Protein AF-A0A8J2LHI8-F1 (afdb_monomer)

Secondary structure (DSSP, 8-state):
--TTPPPGGGTTS---TTTT-TT--S--EEE--SSS-GGGTT-EEEETTBSB-S----TTS-HHHHHHHTB--S--SS---SS--TT--

Structure (mmCIF, N/CA/C/O backbone):
data_AF-A0A8J2LHI8-F1
#
_entry.id   AF-A0A8J2LHI8-F1
#
loop_
_atom_site.group_PDB
_atom_site.id
_atom_site.type_symbol
_atom_site.label_atom_id
_atom_site.label_alt_id
_atom_site.label_comp_id
_atom_site.label_asym_id
_atom_site.label_entity_id
_atom_site.label_seq_id
_atom_site.pdbx_PDB_ins_code
_atom_site.Cartn_x
_atom_site.Cartn_y
_atom_site.Cartn_z
_atom_site.occupancy
_atom_site.B_iso_or_equiv
_atom_site.auth_seq_id
_atom_site.auth_comp_id
_atom_site.auth_asym_id
_atom_site.auth_atom_id
_atom_site.pdbx_PDB_model_num
ATOM 1 N N . MET A 1 1 ? 20.334 -7.045 -10.215 1.00 50.47 1 MET A N 1
ATOM 2 C CA . MET A 1 1 ? 20.785 -6.129 -11.283 1.00 50.47 1 MET A CA 1
ATOM 3 C C . MET A 1 1 ? 21.963 -6.786 -11.979 1.00 50.47 1 MET A C 1
ATOM 5 O O . MET A 1 1 ? 22.954 -7.044 -11.310 1.00 50.47 1 MET A O 1
ATOM 9 N N . ALA A 1 2 ? 21.829 -7.142 -13.256 1.00 41.16 2 ALA A N 1
ATOM 10 C CA . ALA A 1 2 ? 22.956 -7.594 -14.073 1.00 41.16 2 ALA A CA 1
ATOM 11 C C . ALA A 1 2 ? 23.531 -6.379 -14.826 1.00 41.16 2 ALA A C 1
ATOM 13 O O . ALA A 1 2 ? 22.747 -5.530 -15.259 1.00 41.16 2 ALA A O 1
ATOM 14 N N . PRO A 1 3 ? 24.859 -6.254 -14.970 1.00 52.12 3 PRO A N 1
ATOM 15 C CA . PRO A 1 3 ? 25.461 -5.118 -15.651 1.00 52.12 3 PRO A CA 1
ATOM 16 C C . PRO A 1 3 ? 25.312 -5.304 -17.170 1.00 52.12 3 PRO A C 1
ATOM 18 O O . PRO A 1 3 ? 25.848 -6.256 -17.726 1.00 52.12 3 PRO A O 1
ATOM 21 N N . GLY A 1 4 ? 24.570 -4.410 -17.835 1.00 64.81 4 GLY A N 1
ATOM 22 C CA . GLY A 1 4 ? 24.556 -4.292 -19.304 1.00 64.81 4 GLY A CA 1
ATOM 23 C C . GLY A 1 4 ? 23.259 -4.649 -20.044 1.00 64.81 4 GLY A C 1
ATOM 24 O O . GLY A 1 4 ? 23.252 -4.603 -21.269 1.00 64.81 4 GLY A O 1
ATOM 25 N N . GLY A 1 5 ? 22.165 -4.987 -19.355 1.00 68.56 5 GLY A N 1
ATOM 26 C CA . GLY A 1 5 ? 20.858 -5.201 -19.993 1.00 68.56 5 GLY A CA 1
ATOM 27 C C . GLY A 1 5 ? 20.032 -3.916 -20.079 1.00 68.56 5 GLY A C 1
ATOM 28 O O . GLY A 1 5 ? 20.026 -3.129 -19.132 1.00 68.56 5 GLY A O 1
ATOM 29 N N . ILE A 1 6 ? 19.311 -3.722 -21.189 1.00 68.19 6 ILE A N 1
ATOM 30 C CA . ILE A 1 6 ? 18.240 -2.719 -21.283 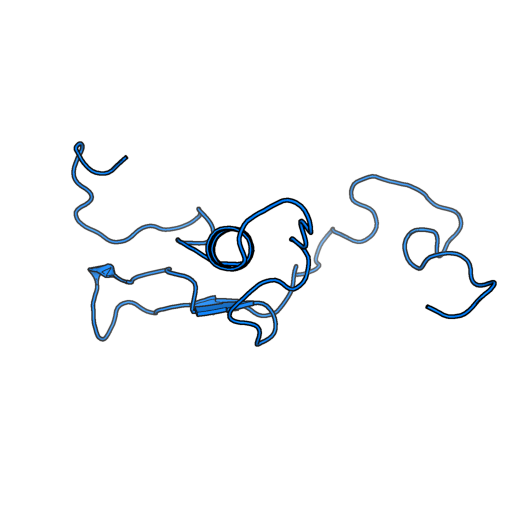1.00 68.19 6 ILE A CA 1
ATOM 31 C C . ILE A 1 6 ? 17.257 -2.975 -20.121 1.00 68.19 6 ILE A C 1
ATOM 33 O O . ILE A 1 6 ? 16.844 -4.127 -19.943 1.00 68.19 6 ILE A O 1
ATOM 37 N N . PRO A 1 7 ? 16.902 -1.958 -19.310 1.00 71.69 7 PRO A N 1
ATOM 38 C CA . PRO A 1 7 ? 15.930 -2.128 -18.233 1.00 71.69 7 PRO A CA 1
ATOM 39 C C . PRO A 1 7 ? 14.609 -2.700 -18.764 1.00 71.69 7 PRO A C 1
ATOM 41 O O . PRO A 1 7 ? 14.201 -2.387 -19.884 1.00 71.69 7 PRO A O 1
ATOM 44 N N . ALA A 1 8 ? 13.943 -3.553 -17.979 1.00 70.56 8 ALA A N 1
ATOM 45 C CA . ALA A 1 8 ? 12.736 -4.270 -18.408 1.00 70.56 8 ALA A CA 1
ATOM 46 C C . ALA A 1 8 ? 11.620 -3.321 -18.892 1.00 70.56 8 ALA A C 1
ATOM 48 O O . ALA A 1 8 ? 10.787 -3.690 -19.719 1.00 70.56 8 ALA A O 1
ATOM 49 N N . GLU A 1 9 ? 11.639 -2.081 -18.409 1.00 70.25 9 GLU A N 1
ATOM 50 C CA . GLU A 1 9 ? 10.713 -1.009 -18.760 1.00 70.25 9 GLU A CA 1
ATOM 51 C C . GLU A 1 9 ? 10.844 -0.539 -20.220 1.00 70.25 9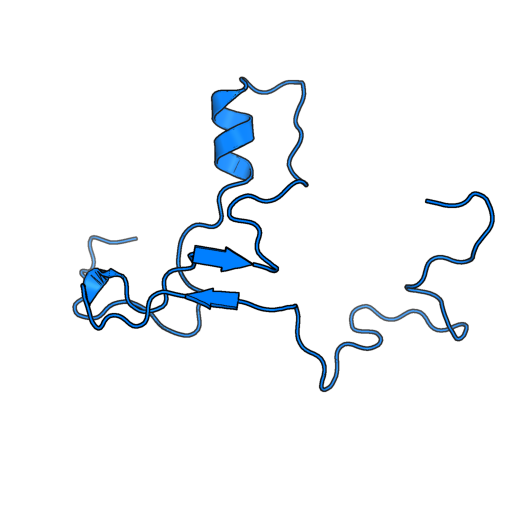 GLU A C 1
ATOM 53 O O . GLU A 1 9 ? 9.887 0.014 -20.763 1.00 70.25 9 GLU A O 1
ATOM 58 N N . PHE A 1 10 ? 11.995 -0.779 -20.857 1.00 70.00 10 PHE A N 1
ATOM 59 C CA . PHE A 1 10 ? 12.297 -0.401 -22.244 1.00 70.00 10 PHE A CA 1
ATOM 60 C C . PHE A 1 10 ? 12.314 -1.602 -23.202 1.00 70.00 10 PHE A C 1
ATOM 62 O O . PHE A 1 10 ? 12.767 -1.487 -24.342 1.00 70.00 10 PHE A O 1
ATOM 69 N N . VAL A 1 11 ? 11.833 -2.770 -22.764 1.00 69.25 11 VAL A N 1
ATOM 70 C CA . VAL A 1 11 ? 11.668 -3.932 -23.647 1.00 69.25 11 VAL A CA 1
ATOM 71 C C . VAL A 1 11 ? 10.677 -3.570 -24.761 1.00 69.25 11 VAL A C 1
ATOM 73 O O . VAL A 1 11 ? 9.535 -3.205 -24.484 1.00 69.25 11 VAL A O 1
ATOM 76 N N . GLY A 1 12 ? 11.120 -3.670 -26.019 1.00 73.44 12 GLY A N 1
ATOM 77 C CA . GLY A 1 12 ? 10.319 -3.333 -27.204 1.00 73.44 12 GLY A CA 1
ATOM 78 C C . GLY A 1 12 ? 10.459 -1.888 -27.703 1.00 73.44 12 GLY A C 1
ATOM 79 O O . GLY A 1 12 ? 9.515 -1.377 -28.302 1.00 73.44 12 GLY A O 1
ATOM 80 N N . ASP A 1 13 ? 11.587 -1.220 -27.425 1.00 77.50 13 ASP A N 1
ATOM 81 C CA . ASP A 1 13 ? 11.949 0.129 -27.913 1.00 77.50 13 ASP A CA 1
ATOM 82 C C . ASP A 1 13 ? 10.901 1.225 -27.632 1.00 77.50 13 ASP A C 1
ATOM 84 O O . ASP A 1 13 ? 10.880 2.279 -28.267 1.00 77.50 13 ASP A O 1
ATOM 88 N N . THR A 1 14 ? 10.015 0.988 -26.662 1.00 78.81 14 THR A N 1
ATOM 89 C CA . THR A 1 14 ? 8.875 1.859 -26.365 1.00 78.81 14 THR A CA 1
ATOM 90 C C . THR A 1 14 ? 8.953 2.369 -24.933 1.00 78.81 14 THR A C 1
ATOM 92 O O . THR A 1 14 ? 9.079 1.591 -23.989 1.00 78.81 14 THR A O 1
ATOM 95 N N . PHE A 1 15 ? 8.811 3.684 -24.764 1.00 84.50 15 PHE A N 1
ATOM 96 C CA . PHE A 1 15 ? 8.663 4.335 -23.465 1.00 84.50 15 PHE A CA 1
ATOM 97 C C . PHE A 1 15 ? 7.262 4.939 -23.334 1.00 84.50 15 PHE A C 1
ATOM 99 O O . PHE A 1 15 ? 6.820 5.698 -24.195 1.00 84.50 15 PHE A O 1
ATOM 106 N N . ALA A 1 16 ? 6.576 4.631 -22.233 1.00 85.50 16 ALA A N 1
ATOM 107 C CA . ALA A 1 16 ? 5.328 5.279 -21.844 1.00 85.50 16 ALA A CA 1
ATOM 108 C C . ALA A 1 16 ? 5.122 5.164 -20.328 1.00 85.50 16 ALA A C 1
ATOM 110 O O . ALA A 1 16 ? 5.469 4.145 -19.733 1.00 85.50 16 ALA A O 1
ATOM 111 N N . PHE A 1 17 ? 4.480 6.162 -19.711 1.00 87.56 17 PHE A N 1
ATOM 112 C CA . PHE A 1 17 ? 4.216 6.166 -18.263 1.00 87.56 17 PHE A CA 1
ATOM 113 C C . PHE A 1 17 ? 3.433 4.939 -17.774 1.00 87.56 17 PHE A C 1
ATOM 115 O O . PHE A 1 17 ? 3.660 4.459 -16.668 1.00 87.56 17 PHE A O 1
ATOM 122 N N . LEU A 1 18 ? 2.522 4.422 -18.602 1.00 89.50 18 LEU A N 1
ATOM 123 C CA . LEU A 1 18 ? 1.676 3.267 -18.291 1.00 89.50 18 LEU A CA 1
ATOM 124 C C . LEU A 1 18 ? 1.960 2.078 -19.221 1.00 89.50 18 LEU A C 1
ATOM 126 O O . LEU A 1 18 ? 1.062 1.274 -19.486 1.00 89.50 18 LEU A O 1
ATOM 130 N N . ASN A 1 19 ? 3.193 1.963 -19.731 1.00 86.25 19 ASN A N 1
ATOM 131 C CA . ASN A 1 19 ? 3.572 0.837 -20.582 1.00 86.25 19 ASN A CA 1
ATOM 132 C C . ASN A 1 19 ? 3.247 -0.498 -19.883 1.00 86.25 19 ASN A C 1
ATOM 134 O O . ASN A 1 19 ? 3.533 -0.672 -18.696 1.00 86.25 19 ASN A O 1
ATOM 138 N N . GLN A 1 20 ? 2.618 -1.422 -20.614 1.00 87.19 20 GLN A N 1
ATOM 139 C CA . GLN A 1 20 ? 2.234 -2.761 -20.134 1.00 87.19 20 GLN A CA 1
ATOM 140 C C . GLN A 1 20 ? 1.304 -2.791 -18.895 1.00 87.19 20 GLN A C 1
ATOM 142 O O . GLN A 1 20 ? 1.202 -3.810 -18.208 1.00 87.19 20 GLN A O 1
ATOM 147 N N . LYS A 1 21 ? 0.598 -1.694 -18.585 1.00 90.69 21 LYS A N 1
ATOM 148 C CA . LYS A 1 21 ? -0.346 -1.645 -17.449 1.00 90.69 21 LYS A CA 1
ATOM 149 C C . LYS A 1 21 ? -1.776 -2.067 -17.794 1.00 90.69 21 LYS A C 1
ATOM 151 O O . LYS A 1 21 ? -2.538 -2.410 -16.898 1.00 90.69 21 LYS A O 1
ATOM 156 N N . ASN A 1 22 ? -2.164 -2.037 -19.070 1.00 93.62 22 ASN A N 1
ATOM 157 C CA . ASN A 1 22 ? -3.527 -2.393 -19.464 1.00 93.62 22 ASN A CA 1
ATOM 158 C C . ASN A 1 22 ? -3.783 -3.898 -19.275 1.00 93.62 22 ASN A C 1
ATOM 160 O O . ASN A 1 22 ? -3.025 -4.717 -19.788 1.00 93.62 22 ASN A O 1
ATOM 164 N N . GLY A 1 23 ? -4.854 -4.253 -18.559 1.00 95.38 23 GLY A N 1
ATOM 165 C CA . GLY A 1 23 ? -5.229 -5.647 -18.303 1.00 95.38 23 GLY A CA 1
ATOM 166 C C . GLY A 1 23 ? -4.273 -6.415 -17.382 1.00 95.38 23 GLY A C 1
ATOM 167 O O . GLY A 1 23 ? -4.368 -7.639 -17.311 1.00 95.38 23 GLY A O 1
ATOM 168 N N . THR A 1 24 ? -3.357 -5.735 -16.683 1.00 93.44 24 THR A N 1
ATOM 169 C CA . THR A 1 24 ? -2.419 -6.361 -15.740 1.00 93.44 24 THR A CA 1
ATOM 170 C C . THR A 1 24 ? -2.731 -5.978 -14.294 1.00 93.44 24 THR A C 1
ATOM 172 O O . THR A 1 24 ? -3.372 -4.966 -14.014 1.00 93.44 24 THR A O 1
ATOM 175 N N . SER A 1 25 ? -2.296 -6.812 -13.347 1.00 92.94 25 SER A N 1
ATOM 176 C CA . SER A 1 25 ? -2.442 -6.559 -11.909 1.00 92.94 25 SER A CA 1
ATOM 177 C C . SER A 1 25 ? -1.142 -6.039 -11.297 1.00 92.94 25 SER A C 1
ATOM 179 O O . SER A 1 25 ? -0.058 -6.467 -11.689 1.00 92.94 25 SER A O 1
ATOM 181 N N . SER A 1 26 ? -1.238 -5.207 -10.259 1.00 90.31 26 SER A N 1
ATOM 182 C CA . SER A 1 26 ? -0.087 -4.694 -9.498 1.00 90.31 26 SER A CA 1
ATOM 183 C C . SER A 1 26 ? 0.556 -5.713 -8.541 1.00 90.31 26 SER A C 1
ATOM 185 O O . SER A 1 26 ? 1.578 -5.413 -7.925 1.00 90.31 26 SER A O 1
ATOM 187 N N . GLY A 1 27 ? -0.025 -6.906 -8.396 1.00 91.88 27 G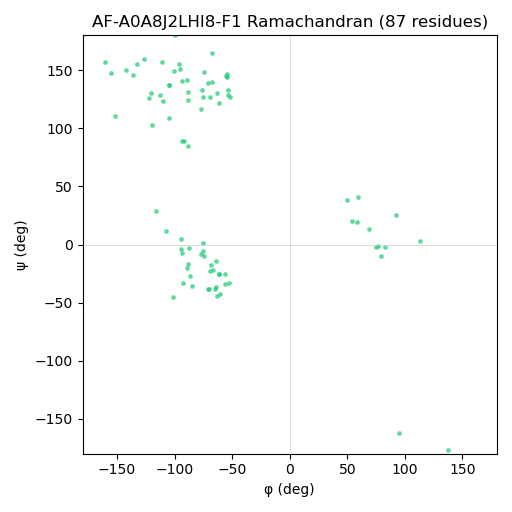LY A N 1
ATOM 188 C CA . GLY A 1 27 ? 0.460 -7.969 -7.517 1.00 91.88 27 GLY A CA 1
ATOM 189 C C . GLY A 1 27 ? -0.664 -8.651 -6.742 1.00 91.88 27 GLY A C 1
ATOM 190 O O . GLY A 1 27 ? -1.843 -8.343 -6.925 1.00 91.88 27 GLY A O 1
ATOM 191 N N . ALA A 1 28 ? -0.285 -9.580 -5.867 1.00 96.12 28 ALA A N 1
ATOM 192 C CA . ALA A 1 28 ? -1.210 -10.290 -4.994 1.00 96.12 28 ALA A CA 1
ATOM 193 C C . ALA A 1 28 ? -1.411 -9.522 -3.683 1.00 96.12 28 ALA A C 1
ATOM 195 O O . ALA A 1 28 ? -0.455 -9.258 -2.950 1.00 96.12 28 ALA A O 1
ATOM 196 N N . TRP A 1 29 ? -2.664 -9.213 -3.367 1.00 95.69 29 TRP A N 1
ATOM 197 C CA . TRP A 1 29 ? -3.046 -8.537 -2.132 1.00 95.69 29 TRP A CA 1
ATOM 198 C C . TRP A 1 29 ? -3.682 -9.527 -1.165 1.00 95.69 29 TRP A C 1
ATOM 200 O O . TRP A 1 29 ? -4.521 -10.343 -1.552 1.00 95.69 29 TRP A O 1
ATOM 210 N N . LYS A 1 30 ? -3.308 -9.434 0.111 1.00 97.31 30 LYS A N 1
ATOM 211 C CA . LYS A 1 30 ? -4.036 -10.073 1.206 1.00 97.31 30 LYS A CA 1
ATOM 212 C C . LYS A 1 30 ? -4.704 -8.979 2.023 1.00 97.31 30 LYS A C 1
ATOM 214 O O . LYS A 1 30 ? -4.018 -8.094 2.527 1.00 97.31 30 LYS A O 1
ATOM 219 N N . ILE A 1 31 ? -6.021 -9.066 2.166 1.00 96.69 31 ILE A N 1
ATOM 220 C CA . ILE A 1 31 ? -6.834 -8.097 2.904 1.00 96.69 31 ILE A CA 1
ATOM 221 C C . ILE A 1 31 ? -7.697 -8.794 3.952 1.00 96.69 31 ILE A C 1
ATOM 223 O O . ILE A 1 31 ? -7.971 -9.995 3.860 1.00 96.69 31 ILE A O 1
ATOM 227 N N . HIS A 1 32 ? -8.143 -8.031 4.941 1.00 97.38 32 HIS A N 1
ATOM 228 C CA . HIS A 1 32 ? -9.146 -8.476 5.897 1.00 97.38 32 HIS A CA 1
ATOM 229 C C . HIS A 1 32 ? -10.543 -8.486 5.262 1.00 97.38 32 HIS A C 1
ATOM 231 O O . HIS A 1 32 ? -11.021 -7.477 4.746 1.00 97.38 32 HIS A O 1
ATOM 237 N N . SER A 1 33 ? -11.229 -9.630 5.347 1.00 96.44 33 SER A N 1
ATOM 238 C CA . SER A 1 33 ? -12.593 -9.805 4.826 1.00 96.44 33 SER A CA 1
ATOM 239 C C . SER A 1 33 ? -13.685 -9.197 5.711 1.00 96.44 33 SER A C 1
ATOM 241 O O . SER A 1 33 ? -14.847 -9.201 5.325 1.00 96.44 33 SER A O 1
ATOM 243 N N . GLY A 1 34 ? -13.345 -8.731 6.916 1.00 96.12 34 GLY A N 1
ATOM 244 C CA . GLY A 1 34 ? -14.303 -8.179 7.876 1.00 96.12 34 GLY A CA 1
ATOM 245 C C . GLY A 1 34 ? -15.160 -9.209 8.626 1.00 96.12 34 GLY A C 1
ATOM 246 O O . GLY A 1 34 ? -15.933 -8.817 9.490 1.00 96.12 34 GLY A O 1
ATOM 247 N N . VAL A 1 35 ? -15.019 -10.515 8.350 1.00 97.25 35 VAL A N 1
ATOM 248 C CA . VAL A 1 35 ? -15.838 -11.577 8.983 1.00 97.25 35 VAL A CA 1
ATOM 249 C C . VAL A 1 35 ? -15.595 -11.687 10.492 1.00 97.25 35 VAL A C 1
ATOM 251 O O . VAL A 1 35 ? -16.527 -11.930 11.249 1.00 97.25 35 VAL A O 1
ATOM 254 N N . GLN A 1 36 ? -14.344 -11.531 10.928 1.00 96.38 36 GLN A N 1
ATOM 255 C CA . GLN A 1 36 ? -13.975 -11.593 12.350 1.00 96.38 36 GLN A CA 1
ATOM 256 C C . GLN A 1 36 ? -14.160 -10.246 13.051 1.00 96.38 36 GLN A C 1
ATOM 258 O O . GLN A 1 36 ? -14.526 -10.201 14.219 1.00 96.38 36 GLN A O 1
ATOM 263 N N . ASP A 1 37 ? -13.894 -9.160 12.329 1.00 95.44 37 ASP A N 1
ATOM 264 C CA . ASP A 1 37 ? -14.015 -7.795 12.818 1.00 95.44 37 ASP A CA 1
ATOM 265 C C . ASP A 1 37 ? -14.333 -6.873 11.641 1.00 95.44 37 ASP A C 1
ATOM 267 O O . ASP A 1 37 ? -13.481 -6.619 10.780 1.00 95.44 37 ASP A O 1
ATOM 271 N N . SER A 1 38 ? -15.556 -6.347 11.616 1.00 95.06 38 SER A N 1
ATOM 272 C CA . SER A 1 38 ? -16.015 -5.443 10.564 1.00 95.06 38 SER A CA 1
ATOM 273 C C . SER A 1 38 ? -15.202 -4.149 10.498 1.00 95.06 38 SER A C 1
ATOM 275 O O . SER A 1 38 ? -15.106 -3.560 9.423 1.00 95.06 38 SER A O 1
ATOM 277 N N . SER A 1 39 ? -14.577 -3.717 11.600 1.00 93.69 39 SER A N 1
ATOM 278 C CA . SER A 1 39 ? -13.742 -2.507 11.636 1.00 93.69 39 SER A CA 1
ATOM 279 C C . SER A 1 39 ? -12.445 -2.645 10.820 1.00 93.69 39 SER A C 1
ATOM 281 O O . SER A 1 39 ? -11.843 -1.642 10.424 1.00 93.69 39 SER A O 1
ATOM 283 N N . SER A 1 40 ? -12.053 -3.886 10.508 1.00 95.31 40 SER A N 1
ATOM 284 C CA . SER A 1 40 ? -10.876 -4.218 9.702 1.00 95.31 40 SER A CA 1
ATOM 285 C C . SER A 1 40 ? -11.178 -4.425 8.215 1.00 95.31 40 SER A C 1
ATOM 287 O O . SER A 1 40 ? -10.255 -4.645 7.438 1.00 95.31 40 SER A O 1
ATOM 289 N N . LEU A 1 41 ? -12.445 -4.365 7.789 1.00 95.88 41 LEU A N 1
ATOM 290 C CA . LEU A 1 41 ? -12.840 -4.666 6.410 1.00 95.88 41 LEU A CA 1
ATOM 291 C C . LEU A 1 41 ? -12.005 -3.876 5.383 1.00 95.88 41 LEU A C 1
ATOM 293 O O . LEU A 1 41 ? -11.917 -2.650 5.446 1.00 95.88 41 LEU A O 1
ATOM 297 N N . GLY A 1 42 ? -11.406 -4.593 4.430 1.00 95.06 42 GLY A N 1
ATOM 298 C CA . GLY A 1 42 ? -10.601 -4.004 3.359 1.00 95.06 42 GLY A CA 1
ATOM 299 C C . GLY A 1 42 ? -9.215 -3.521 3.784 1.00 95.06 42 GLY A C 1
ATOM 300 O O . GLY A 1 42 ? -8.456 -3.071 2.929 1.00 95.06 42 GLY A O 1
ATOM 301 N N . GLN A 1 43 ? -8.851 -3.625 5.067 1.00 96.00 43 GLN A N 1
ATOM 302 C CA . GLN A 1 43 ? -7.507 -3.281 5.519 1.00 96.00 43 GLN A CA 1
ATOM 303 C C . GLN A 1 43 ? -6.479 -4.270 4.975 1.00 96.00 43 GLN A C 1
ATOM 305 O O . GLN A 1 43 ? -6.700 -5.487 4.925 1.00 96.00 43 GLN A O 1
ATOM 310 N N . MET A 1 44 ? -5.338 -3.725 4.581 1.00 96.06 44 MET A N 1
ATOM 311 C CA . MET A 1 44 ? -4.246 -4.462 3.980 1.00 96.06 44 MET A CA 1
ATOM 312 C C . MET A 1 44 ? -3.466 -5.265 5.022 1.00 96.06 44 MET A C 1
ATOM 314 O O . MET A 1 44 ? -3.075 -4.755 6.066 1.00 96.06 44 MET A O 1
ATOM 318 N N . VAL A 1 45 ? -3.210 -6.535 4.711 1.00 96.50 45 VAL A N 1
ATOM 319 C CA . VAL A 1 45 ? -2.370 -7.432 5.520 1.00 96.50 45 VAL A CA 1
ATOM 320 C C . VAL A 1 45 ? -0.986 -7.563 4.904 1.00 96.50 45 VAL A C 1
ATOM 322 O O . VAL A 1 45 ? 0.019 -7.544 5.614 1.00 96.50 45 VAL A O 1
ATOM 325 N N . SER A 1 46 ? -0.930 -7.762 3.587 1.00 96.94 46 SER A N 1
ATOM 326 C CA . SER A 1 46 ? 0.321 -7.843 2.843 1.00 96.94 46 SER A CA 1
ATOM 327 C C . SER A 1 46 ? 0.120 -7.602 1.351 1.00 96.94 46 SER A C 1
ATOM 329 O O . SER A 1 46 ? -0.959 -7.837 0.799 1.00 96.94 46 SER A O 1
ATOM 331 N N . TRP A 1 47 ? 1.203 -7.192 0.698 1.00 96.69 47 TRP A N 1
ATOM 332 C CA . TRP A 1 47 ? 1.317 -7.082 -0.752 1.00 96.69 47 TRP A CA 1
ATOM 333 C C . TRP A 1 47 ? 2.480 -7.943 -1.233 1.00 96.69 47 TRP A C 1
ATOM 335 O O . TRP A 1 47 ? 3.589 -7.844 -0.707 1.00 96.69 47 TRP A O 1
ATOM 345 N N . ASN A 1 48 ? 2.224 -8.841 -2.185 1.00 96.00 48 ASN A N 1
ATOM 346 C CA . ASN A 1 48 ? 3.193 -9.835 -2.660 1.00 96.00 48 ASN A CA 1
ATOM 347 C C . ASN A 1 48 ? 3.863 -10.615 -1.507 1.00 96.00 48 ASN A C 1
ATOM 349 O O . ASN A 1 48 ? 5.058 -10.893 -1.528 1.00 96.00 48 ASN A O 1
ATOM 353 N N . GLY A 1 49 ? 3.090 -10.933 -0.461 1.00 96.56 49 GLY A N 1
ATOM 354 C CA . GLY A 1 49 ? 3.572 -11.62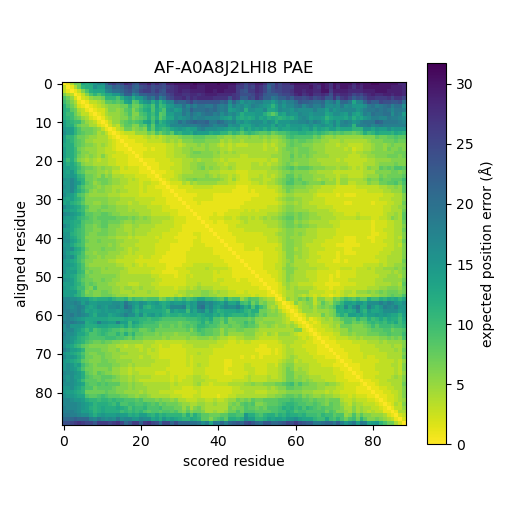9 0.738 1.00 96.56 49 GLY A CA 1
ATOM 355 C C . GLY A 1 49 ? 4.312 -10.750 1.757 1.00 96.56 49 GLY A C 1
ATOM 356 O O . GLY A 1 49 ? 4.521 -11.193 2.885 1.00 96.56 49 GLY A O 1
ATOM 357 N N . MET A 1 50 ? 4.640 -9.501 1.420 1.00 96.19 50 MET A N 1
ATOM 358 C CA . MET A 1 50 ? 5.353 -8.570 2.297 1.00 96.19 50 MET A CA 1
ATOM 359 C C . MET A 1 50 ? 4.383 -7.770 3.170 1.00 96.19 50 MET A C 1
ATOM 361 O O . MET A 1 50 ? 3.408 -7.208 2.672 1.00 96.19 50 MET A O 1
ATOM 365 N N . LYS A 1 51 ? 4.656 -7.708 4.477 1.00 95.31 51 LYS A N 1
ATOM 366 C CA . LYS A 1 51 ? 3.909 -6.869 5.436 1.00 95.31 51 LYS A CA 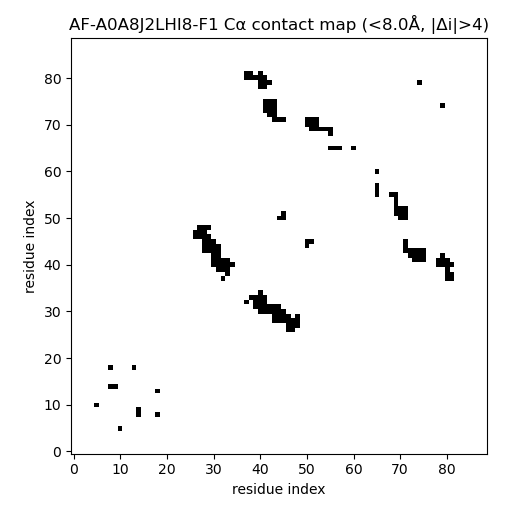1
ATOM 367 C C . LYS A 1 51 ? 4.474 -5.449 5.558 1.00 95.31 51 LYS A C 1
ATOM 369 O O . LYS A 1 51 ? 3.806 -4.563 6.078 1.00 95.31 51 LYS A O 1
ATOM 374 N N . GLU A 1 52 ? 5.704 -5.255 5.096 1.00 93.56 52 GLU A N 1
ATOM 375 C CA . GLU A 1 52 ? 6.415 -3.981 5.075 1.00 93.56 52 GLU A CA 1
ATOM 376 C C . GLU A 1 52 ? 7.098 -3.824 3.719 1.00 93.56 52 GLU A C 1
ATOM 378 O O . GLU A 1 52 ? 7.537 -4.806 3.117 1.00 93.56 52 GLU A O 1
ATOM 383 N N . LEU A 1 53 ? 7.172 -2.594 3.229 1.00 93.00 53 LEU A N 1
ATOM 384 C CA . LEU A 1 53 ? 7.876 -2.261 2.003 1.00 93.00 53 LEU A CA 1
ATOM 385 C C . LEU A 1 53 ? 9.397 -2.288 2.235 1.00 93.00 53 LEU A C 1
ATOM 387 O O . LEU A 1 53 ? 9.861 -1.964 3.323 1.00 93.00 53 LEU A O 1
ATOM 391 N N . PRO A 1 54 ? 10.201 -2.642 1.223 1.00 90.25 54 PRO A N 1
ATOM 392 C CA . PRO A 1 54 ? 11.658 -2.621 1.339 1.00 90.25 54 PRO A CA 1
ATOM 393 C C . PRO A 1 54 ? 12.287 -1.315 0.822 1.00 90.25 54 PRO A C 1
ATOM 395 O O . PRO A 1 54 ? 13.506 -1.226 0.708 1.00 90.25 54 PRO A O 1
ATOM 398 N N . PHE A 1 55 ? 11.477 -0.326 0.431 1.00 89.31 55 PHE A N 1
ATOM 399 C CA . PHE A 1 55 ? 11.936 0.790 -0.403 1.00 89.31 55 PHE A CA 1
ATOM 400 C C . PHE A 1 55 ? 12.387 2.012 0.392 1.00 89.31 55 PHE A C 1
ATOM 402 O O . PHE A 1 55 ? 13.291 2.727 -0.039 1.00 89.31 55 PHE A O 1
ATOM 409 N N . TRP A 1 56 ? 11.764 2.281 1.539 1.00 86.88 56 TRP A N 1
ATOM 410 C CA . TRP A 1 56 ? 12.012 3.514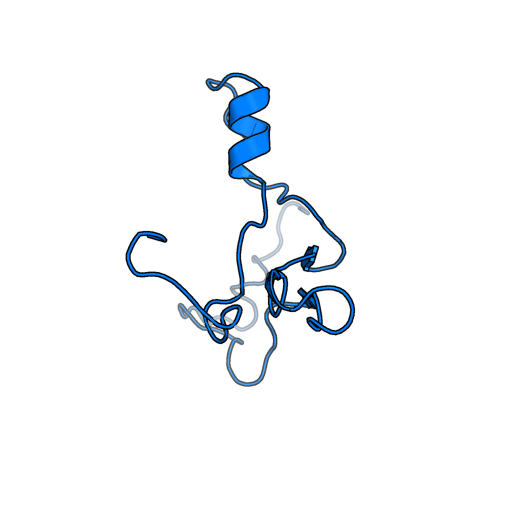 2.274 1.00 86.88 56 TRP A CA 1
ATOM 411 C C . TRP A 1 56 ? 13.183 3.318 3.226 1.00 86.88 56 TRP A C 1
ATOM 413 O O . TRP A 1 56 ? 13.029 2.999 4.406 1.00 86.88 56 TRP A O 1
ATOM 423 N N . THR A 1 5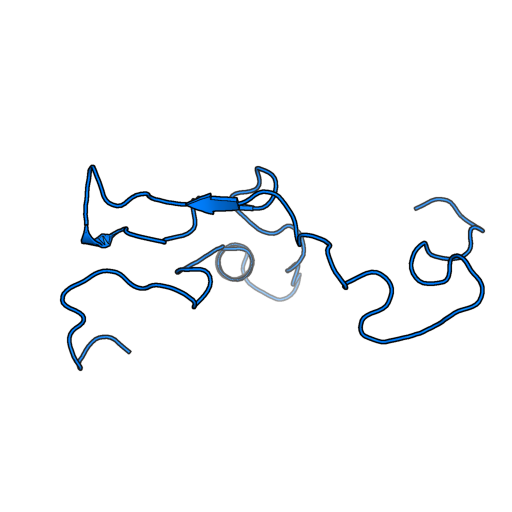7 ? 14.384 3.493 2.688 1.00 81.31 57 THR A N 1
ATOM 424 C CA . THR A 1 57 ? 15.619 3.544 3.464 1.00 81.31 57 THR A CA 1
ATOM 425 C C . THR A 1 57 ? 16.083 4.986 3.552 1.00 81.31 57 THR A C 1
ATOM 427 O O . THR A 1 57 ? 16.535 5.555 2.562 1.00 81.31 57 THR A O 1
ATOM 430 N N . ASN A 1 58 ? 15.976 5.590 4.733 1.00 75.19 58 ASN A N 1
ATOM 431 C CA . ASN A 1 58 ? 16.566 6.895 4.992 1.00 75.19 58 ASN A CA 1
ATOM 432 C C . ASN A 1 58 ? 17.578 6.753 6.126 1.00 75.19 58 ASN A C 1
ATOM 434 O O . ASN A 1 58 ? 17.202 6.666 7.291 1.00 75.19 58 ASN A O 1
ATOM 438 N N . SER A 1 59 ? 18.861 6.732 5.766 1.00 71.25 59 SER A N 1
ATOM 439 C CA . SER A 1 59 ? 19.978 6.604 6.709 1.00 71.25 59 SER A CA 1
ATOM 440 C C . SER A 1 59 ? 20.105 7.785 7.673 1.00 71.25 59 SER A C 1
ATOM 442 O O . SER A 1 59 ? 20.843 7.695 8.649 1.00 71.25 59 SER A O 1
ATOM 444 N N . SER A 1 60 ? 19.421 8.896 7.399 1.00 79.75 60 SER A N 1
ATOM 445 C CA . SER A 1 60 ? 19.403 10.088 8.246 1.00 79.75 60 SER A CA 1
ATOM 446 C C . SER A 1 60 ? 18.226 10.111 9.227 1.00 79.75 60 SER A C 1
ATOM 448 O O . SER A 1 60 ? 18.176 11.000 10.074 1.00 79.75 60 SER A O 1
ATOM 450 N N . LEU A 1 61 ? 17.280 9.165 9.136 1.00 77.12 61 LEU A N 1
ATOM 451 C CA . LEU A 1 61 ? 16.167 9.046 10.081 1.00 77.12 61 LEU A CA 1
ATOM 452 C C . LEU A 1 61 ? 16.473 8.025 11.188 1.00 77.12 61 LEU A C 1
ATOM 454 O O . LEU A 1 61 ? 17.168 7.038 10.949 1.00 77.12 61 LEU A O 1
ATOM 458 N N . PRO A 1 62 ? 15.905 8.203 12.396 1.00 84.50 62 PRO A N 1
ATOM 459 C CA . PRO A 1 62 ? 15.896 7.157 13.412 1.00 84.50 62 PRO A CA 1
ATOM 460 C C . PRO A 1 62 ? 15.269 5.859 12.881 1.00 84.50 62 PRO A C 1
ATOM 462 O O . PRO A 1 62 ? 14.275 5.901 12.152 1.00 84.50 62 PRO A O 1
ATOM 465 N N . ILE A 1 63 ? 15.788 4.704 13.318 1.00 79.19 63 ILE A N 1
ATOM 466 C CA . ILE A 1 63 ? 15.342 3.371 12.861 1.00 79.19 63 ILE A CA 1
ATOM 467 C C . ILE A 1 63 ? 13.819 3.168 12.991 1.00 79.19 63 ILE A C 1
ATOM 469 O O . ILE A 1 63 ? 13.192 2.535 12.148 1.00 79.19 63 ILE A O 1
ATOM 473 N N . THR A 1 64 ? 13.197 3.767 14.010 1.00 80.44 64 THR A N 1
ATOM 474 C CA . THR A 1 64 ? 11.754 3.682 14.281 1.00 80.44 64 THR A CA 1
ATOM 475 C C . THR A 1 64 ? 10.916 4.444 13.252 1.00 80.44 64 THR A C 1
ATOM 477 O O . THR A 1 64 ? 9.865 3.967 12.828 1.00 80.44 64 THR A O 1
ATOM 480 N N . GLN A 1 65 ? 11.397 5.605 12.801 1.00 78.50 65 GLN A N 1
ATOM 481 C CA . GLN A 1 65 ? 10.771 6.395 11.737 1.00 78.50 65 GLN A CA 1
ATOM 482 C C . GLN A 1 65 ? 10.945 5.707 10.381 1.00 78.50 65 GLN A C 1
ATOM 484 O O . GLN A 1 65 ? 10.009 5.639 9.587 1.00 78.50 65 GLN A O 1
ATOM 489 N N . GLN A 1 66 ? 12.113 5.105 10.150 1.00 80.50 66 GLN A N 1
ATOM 490 C CA . GLN A 1 66 ? 12.359 4.311 8.950 1.00 80.50 66 GLN A CA 1
ATOM 491 C C . GLN A 1 66 ? 11.403 3.108 8.848 1.00 80.50 66 GLN A C 1
ATOM 493 O O . GLN A 1 66 ? 10.859 2.833 7.778 1.00 80.50 66 GLN A O 1
ATOM 498 N N . GLN A 1 67 ? 11.153 2.407 9.956 1.00 85.50 67 GLN A N 1
ATOM 499 C CA . GLN A 1 67 ? 10.179 1.311 9.996 1.00 85.50 67 GLN A CA 1
ATOM 500 C C . GLN A 1 67 ? 8.748 1.791 9.733 1.00 85.50 67 GLN A C 1
ATOM 502 O O . GLN A 1 67 ? 7.988 1.094 9.064 1.00 85.50 67 GLN A O 1
ATOM 507 N N . TYR A 1 68 ? 8.381 2.983 10.214 1.00 90.69 68 TYR A N 1
ATOM 508 C CA . TYR A 1 68 ? 7.053 3.551 9.984 1.00 90.69 68 TYR A CA 1
ATOM 509 C C . TYR A 1 68 ? 6.777 3.818 8.497 1.00 90.69 68 TYR A C 1
ATOM 511 O O . TYR A 1 68 ? 5.723 3.427 7.999 1.00 90.69 68 TYR A O 1
ATOM 519 N N . CYS A 1 69 ? 7.731 4.398 7.758 1.00 90.81 69 CYS A N 1
ATOM 520 C CA . CYS A 1 69 ? 7.569 4.677 6.323 1.00 90.81 69 CYS A CA 1
ATOM 521 C C . CYS A 1 69 ? 7.343 3.418 5.474 1.00 90.81 69 CYS A C 1
ATOM 523 O O . CYS A 1 69 ? 6.749 3.491 4.402 1.00 90.81 69 CYS A O 1
ATOM 525 N N . ASN A 1 70 ? 7.805 2.262 5.948 1.00 93.44 70 ASN A N 1
ATOM 526 C CA . ASN A 1 70 ? 7.639 0.993 5.252 1.00 93.44 70 ASN A CA 1
ATOM 527 C C . ASN A 1 70 ? 6.320 0.279 5.583 1.00 93.44 70 ASN A C 1
ATOM 529 O O . ASN A 1 70 ? 6.045 -0.772 5.006 1.00 93.44 70 ASN A O 1
ATOM 533 N N . LYS A 1 71 ? 5.481 0.809 6.479 1.00 94.31 71 LYS A N 1
ATOM 534 C CA . LYS A 1 71 ? 4.201 0.176 6.818 1.00 94.31 71 LYS A CA 1
ATOM 535 C C . LYS A 1 71 ? 3.189 0.278 5.675 1.00 94.31 71 LYS A C 1
ATOM 537 O O . LYS A 1 71 ? 3.019 1.324 5.057 1.00 94.31 71 LYS A O 1
ATOM 542 N N . LEU A 1 72 ? 2.463 -0.816 5.458 1.00 93.44 72 LEU A N 1
ATOM 543 C CA . LEU A 1 72 ? 1.275 -0.874 4.611 1.00 93.44 72 LEU A CA 1
ATOM 544 C C . LEU A 1 72 ? 0.036 -0.605 5.476 1.00 93.44 72 LEU A C 1
ATOM 546 O O . LEU A 1 72 ? -0.534 -1.531 6.045 1.00 93.44 72 LEU A O 1
ATOM 550 N N . ASN A 1 73 ? -0.347 0.665 5.617 1.00 93.81 73 ASN A N 1
ATOM 551 C CA . ASN A 1 73 ? -1.468 1.070 6.469 1.00 93.81 73 ASN A CA 1
ATOM 552 C C . ASN A 1 73 ? -2.709 1.429 5.640 1.00 93.81 73 ASN A C 1
ATOM 554 O O . ASN A 1 73 ? -2.610 2.171 4.666 1.00 93.81 73 ASN A O 1
ATOM 558 N N . GLY A 1 74 ? -3.883 0.975 6.087 1.00 93.19 74 GLY A N 1
ATOM 559 C CA . GLY A 1 74 ? -5.177 1.320 5.489 1.00 93.19 74 GLY A CA 1
ATOM 560 C C . GLY A 1 74 ? -5.691 0.303 4.466 1.00 93.19 74 GLY A C 1
ATOM 561 O O . GLY A 1 74 ? -5.280 -0.858 4.470 1.00 93.19 74 GLY A O 1
ATOM 562 N N . SER A 1 75 ? -6.647 0.736 3.641 1.00 93.94 75 SER A N 1
ATOM 563 C CA . SER A 1 75 ? -7.203 -0.034 2.521 1.00 93.94 75 SER A CA 1
ATOM 564 C C . SER A 1 75 ? -6.574 0.385 1.187 1.00 93.94 75 SER A C 1
ATOM 566 O O . SER A 1 75 ? -5.727 1.274 1.134 1.00 93.94 75 SER A O 1
ATOM 568 N N . ASP A 1 76 ? -6.997 -0.243 0.093 1.00 93.25 76 ASP A N 1
ATOM 569 C CA . ASP A 1 76 ? -6.625 0.148 -1.274 1.00 93.25 76 ASP A CA 1
ATOM 570 C C . ASP A 1 76 ? -7.355 1.411 -1.783 1.00 93.25 76 ASP A C 1
ATOM 572 O O . ASP A 1 76 ? -7.158 1.826 -2.925 1.00 93.25 76 ASP A O 1
ATOM 576 N N . GLY A 1 77 ? -8.203 2.019 -0.945 1.00 93.12 77 GLY A N 1
ATOM 577 C CA . GLY A 1 77 ? -8.988 3.209 -1.267 1.00 93.12 77 GLY A CA 1
ATOM 578 C C . GLY A 1 77 ? -10.292 2.944 -2.026 1.00 93.12 77 GLY A C 1
ATOM 579 O O . GLY A 1 77 ? -11.039 3.886 -2.276 1.00 93.12 77 GLY A O 1
ATOM 580 N N . THR A 1 78 ? -10.606 1.693 -2.374 1.00 92.56 78 THR A N 1
ATOM 581 C CA . THR A 1 78 ? -11.874 1.346 -3.049 1.00 92.56 78 THR A CA 1
ATOM 582 C C . THR A 1 78 ? -13.012 1.092 -2.063 1.00 92.56 78 THR A C 1
ATOM 584 O O . THR A 1 78 ? -14.184 1.289 -2.385 1.00 92.56 78 THR A O 1
ATOM 587 N N . LEU A 1 79 ? -12.660 0.662 -0.849 1.00 90.69 79 LEU A N 1
ATOM 588 C CA . LEU A 1 79 ? -13.581 0.252 0.202 1.00 90.69 79 LEU A CA 1
ATOM 589 C C . LEU A 1 79 ? -13.050 0.715 1.569 1.00 90.69 79 LEU A C 1
ATOM 591 O O . LEU A 1 79 ? -11.838 0.783 1.794 1.00 90.69 79 LEU A O 1
ATOM 595 N N . TYR A 1 80 ? -13.969 0.988 2.496 1.00 91.12 80 TYR A N 1
ATOM 596 C CA . TYR A 1 80 ? -13.665 1.361 3.876 1.00 91.12 80 TYR A CA 1
ATOM 597 C C . TYR A 1 80 ? -14.521 0.568 4.873 1.00 91.12 80 TYR A C 1
ATOM 599 O O . TYR A 1 80 ? -15.626 0.139 4.524 1.00 91.12 80 TYR A O 1
ATOM 607 N N . PRO A 1 81 ? -14.050 0.399 6.123 1.00 94.12 81 PRO A N 1
ATOM 608 C CA . PRO A 1 81 ? -14.865 -0.165 7.192 1.00 94.12 81 PRO A CA 1
ATOM 609 C C . PRO A 1 81 ? -16.192 0.593 7.376 1.00 94.12 81 PRO A C 1
ATOM 611 O O . PRO A 1 81 ? -16.224 1.810 7.188 1.00 94.12 81 PRO A O 1
ATOM 614 N N . PRO A 1 82 ? -17.285 -0.088 7.761 1.00 92.19 82 PRO A N 1
ATOM 615 C CA . PRO A 1 82 ? -18.580 0.547 7.982 1.00 92.19 82 PRO A CA 1
ATOM 616 C C . PRO A 1 82 ? -18.562 1.482 9.203 1.00 92.19 82 PRO A C 1
ATOM 618 O O . PRO A 1 82 ? -17.678 1.397 10.053 1.00 92.19 82 PRO A O 1
ATOM 621 N N . LEU A 1 83 ? -19.589 2.338 9.308 1.00 91.00 83 LEU A N 1
ATOM 622 C CA . LEU A 1 83 ? -19.808 3.256 10.440 1.00 91.00 83 LEU A CA 1
ATOM 623 C C . LEU A 1 83 ? -18.651 4.246 10.673 1.00 91.00 83 LEU A C 1
ATOM 625 O O . LEU A 1 83 ? -18.279 4.534 11.809 1.00 91.00 83 LEU A O 1
ATOM 629 N N . VAL A 1 84 ? -18.085 4.784 9.589 1.00 86.69 84 VAL A N 1
ATOM 630 C CA . VAL A 1 84 ? -17.059 5.835 9.663 1.00 86.69 84 VAL A CA 1
ATOM 631 C C . VAL A 1 84 ? -17.647 7.099 10.295 1.00 86.69 84 VAL A C 1
ATOM 633 O O . VAL A 1 84 ? -18.705 7.579 9.885 1.00 86.69 84 VAL A O 1
ATOM 636 N N . SER A 1 85 ? -16.950 7.645 11.288 1.00 87.50 85 SER A N 1
ATOM 637 C CA . SER A 1 85 ? -17.310 8.884 11.970 1.00 87.50 85 SER A CA 1
ATOM 638 C C . SER A 1 85 ? -16.556 10.084 11.378 1.00 87.50 85 SER A C 1
ATOM 640 O O . SER A 1 85 ? -15.498 9.930 10.772 1.00 87.50 85 SER A O 1
ATOM 642 N N . LYS A 1 86 ? -17.104 11.300 11.515 1.00 88.44 86 LYS A N 1
ATOM 6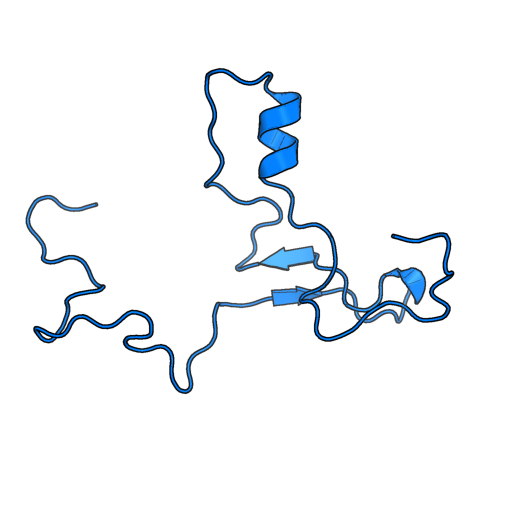43 C CA . LYS A 1 86 ? -16.504 12.519 10.926 1.00 88.44 86 LYS A CA 1
ATOM 644 C C . LYS A 1 86 ? -15.187 12.933 11.589 1.00 88.44 86 LYS A C 1
ATOM 646 O O . LYS A 1 86 ? -14.404 13.652 10.985 1.00 88.44 86 LYS A O 1
ATOM 651 N N . ASP A 1 87 ? -14.976 12.509 12.827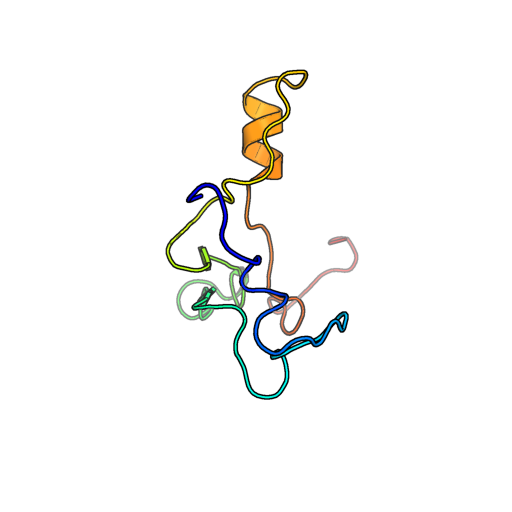 1.00 88.25 87 ASP A N 1
ATOM 652 C CA . ASP A 1 87 ? -13.748 12.689 13.604 1.00 88.25 87 ASP A CA 1
ATOM 653 C C . ASP A 1 87 ? -12.612 11.762 13.147 1.00 88.25 87 ASP A C 1
ATOM 655 O O . ASP A 1 87 ? -11.464 11.951 13.545 1.00 88.25 87 ASP A O 1
ATOM 659 N N . ARG A 1 88 ? -12.909 10.792 12.275 1.00 73.94 88 ARG A N 1
ATOM 660 C CA . ARG A 1 88 ? -11.916 9.913 11.671 1.00 73.94 88 ARG A CA 1
ATOM 661 C C . ARG A 1 88 ? -11.460 10.491 10.327 1.00 73.94 88 ARG A C 1
ATOM 663 O O . ARG A 1 88 ? -12.055 10.200 9.291 1.00 73.94 88 ARG A O 1
ATOM 670 N N . THR A 1 89 ? -10.421 11.323 10.372 1.00 50.53 89 THR A N 1
ATOM 671 C CA . THR A 1 89 ? -9.683 11.847 9.203 1.00 50.53 89 THR A CA 1
ATOM 672 C C . THR A 1 89 ? -8.449 11.024 8.891 1.00 50.53 89 THR A C 1
ATOM 674 O O . THR A 1 89 ? -7.724 10.700 9.860 1.00 50.53 89 THR A O 1
#

Sequence (89 aa):
MAPGGIPAEFVGDTFAFLNQKNGTSSGAWKIHSGVQDSSSLGQMVSWNGMKELPFWTNSSLPITQQQYCNKLNGSDGTLYPPLVSKDRT

InterPro domains:
  IPR002159 CD36 family [PF01130] (13-88)
  IPR002159 CD36 family [PTHR11923] (12-88)

pLDDT: mean 86.35, std 11.95, range [41.16, 97.38]

Mean predicted aligned error: 7.34 Å

Nearest PDB structures (foldseek):
  4f7b-assembly3_D  TM=9.499E-01  e=1.043E-03  Homo sapiens
  4f7b-assembly3_C  TM=9.527E-01  e=1.122E-03  Homo sapiens
  5lgd-assembly1_A  TM=9.122E-01  e=1.498E-03  Homo sapiens
  4f7b-assembly4_F  TM=9.503E-01  e=4.122E-03  Homo sapiens

Solvent-accessible surface area (backbone atoms only — not comparable to full-atom values): 5902 Å² total; per-residue (Å²): 137,74,95,85,66,82,55,81,80,48,66,83,87,45,86,58,100,64,64,87,48,80,97,58,76,99,66,54,76,42,59,37,84,24,84,92,45,50,80,43,23,43,26,50,61,26,51,72,84,34,58,52,56,92,74,57,78,50,92,88,50,59,72,68,59,30,54,55,69,14,52,62,77,54,45,91,76,85,54,72,35,74,88,76,53,90,88,70,124

Radius of gyration: 18.12 Å; Cα contacts (8 Å, |Δi|>4): 89; chains: 1; bounding box: 45×24×42 Å

Organism: NCBI:txid39272

Foldseek 3Di:
DDPDDDPPCCPPVDHDPCPPVPPDDPADWDADCCPVHLQRHQWTCDGNPDQFAPPQDDPPDDPVVSRVVRGRTDHPPPDHRPPDDPVRD